Protein AF-A0A0H2MPS2-F1 (afdb_monomer)

Secondary structure (DSSP, 8-state):
--EEEEETTEEEEES-TT--EEEEESEEEB----TTSS----EEEPPTT-EEEESS-BTS---TTHHHHHHTT-----SEEE-TT-EEE--EEE--GGGTT----SSEEEEEE-TT-EEEHHHHHHHHHHTT---SEEEE-S-B-BTTT---

Foldseek 3Di:
DWDWDDFAQKIKIDPALQAQEAEEDFAKEWADDDPPDDDIWYKDFAAALAKEFEQEDAQDFFPLPVVVCVQVVNDDDGPDMDHHRDIDTFMKGAADPVCPPPHADNHYMYMGGHHPDIDTPVSVVVRCVVVVRNHNYYYYRYYHRHPVPDDD

Sequence (152 aa):
MFVERKFKNLMISSVNPMAESVLILSHGGYTPRRDKLRRGSGFVTIPLGITVEFNSDEDRPSIGTKANHLLMGTPIVPISTSLPGSLIHDYSLSHNPLFDSYKPNNTYDLIKVSSDGKAHMKDVFAAIQQHGLRYKTIRSFHCRINKLTYDF

Mean predicted aligned error: 5.2 Å

Solvent-accessible surface area (backbone atoms only — not comparable to full-atom values): 8203 Å² total; per-residue (Å²): 106,83,46,78,49,77,49,92,35,37,40,38,35,30,46,33,97,79,29,40,29,33,35,38,51,28,35,41,20,31,27,70,72,53,101,84,56,85,87,31,39,56,72,37,68,38,55,77,73,28,34,41,30,27,62,28,51,76,69,31,86,44,77,62,67,63,60,55,40,50,77,73,69,44,87,76,84,60,72,44,76,47,55,50,60,38,78,40,72,23,36,34,33,26,38,40,79,89,52,69,86,65,74,47,43,76,60,33,28,33,36,34,34,38,84,91,27,66,45,34,48,60,55,52,55,50,41,33,60,76,69,67,55,70,51,38,36,39,39,35,37,32,18,43,25,48,62,83,81,52,88,130

Radius of gyration: 14.6 Å; Cα contacts (8 Å, |Δi|>4): 356; chains: 1; bounding box: 31×31×46 Å

pLDDT: mean 88.1, std 12.94, range [44.22, 98.38]

Structure (mmCIF, N/CA/C/O backbone):
data_AF-A0A0H2MPS2-F1
#
_entry.id   AF-A0A0H2MPS2-F1
#
loop_
_atom_site.group_PDB
_atom_site.id
_atom_site.type_symbol
_atom_site.label_atom_id
_atom_site.label_alt_id
_atom_site.label_comp_id
_atom_site.label_asym_id
_atom_site.label_entity_id
_atom_site.label_seq_id
_atom_site.pdbx_PDB_ins_code
_atom_site.Cartn_x
_atom_site.Cartn_y
_atom_site.Cartn_z
_atom_site.occupancy
_atom_site.B_iso_or_equiv
_atom_site.auth_seq_id
_atom_site.auth_comp_id
_atom_site.auth_asym_id
_atom_site.auth_atom_id
_atom_site.pdbx_PDB_model_num
ATOM 1 N N . MET A 1 1 ? -11.799 -5.736 18.699 1.00 79.44 1 MET A N 1
ATOM 2 C CA . MET A 1 1 ? -12.527 -6.749 17.900 1.00 79.44 1 MET A CA 1
ATOM 3 C C . MET A 1 1 ? -11.766 -6.920 16.601 1.00 79.44 1 MET A C 1
ATOM 5 O O . MET A 1 1 ? -11.463 -5.909 15.984 1.00 79.44 1 MET A O 1
ATOM 9 N N . PHE A 1 2 ? -11.392 -8.143 16.226 1.00 93.31 2 PHE A N 1
ATOM 10 C CA . PHE A 1 2 ? -10.733 -8.380 14.939 1.00 93.31 2 PHE A CA 1
ATOM 11 C C . PHE A 1 2 ? -11.769 -8.324 13.811 1.00 93.31 2 PHE A C 1
ATOM 13 O O . PHE A 1 2 ? -12.839 -8.918 13.935 1.00 93.31 2 PHE A O 1
ATOM 20 N N . VAL A 1 3 ? -11.452 -7.613 12.731 1.00 94.62 3 VAL A N 1
ATOM 21 C CA . VAL A 1 3 ? -12.297 -7.477 11.541 1.00 94.62 3 VAL A CA 1
ATOM 22 C C . VAL A 1 3 ? -11.448 -7.745 10.307 1.00 94.62 3 VAL A C 1
ATOM 24 O O . VAL A 1 3 ? -10.389 -7.144 10.135 1.00 94.62 3 VAL A O 1
ATOM 27 N N . GLU A 1 4 ? -11.940 -8.606 9.422 1.00 95.50 4 GLU A N 1
ATOM 28 C CA . GLU A 1 4 ? -11.359 -8.828 8.100 1.00 95.50 4 GLU A CA 1
ATOM 29 C C . GLU A 1 4 ? -12.350 -8.386 7.021 1.00 95.50 4 GLU A C 1
ATOM 31 O O . GLU A 1 4 ? -13.525 -8.752 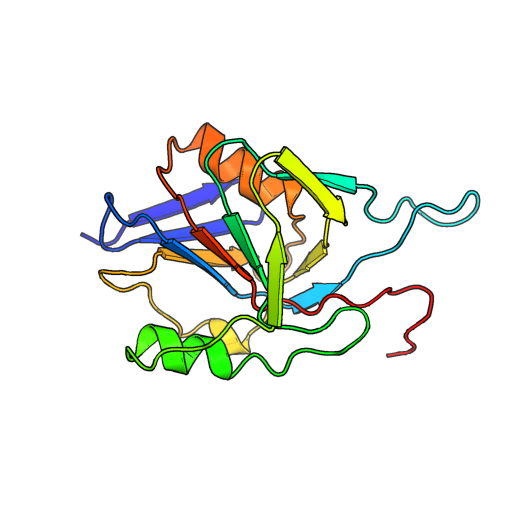7.048 1.00 95.50 4 GLU A O 1
ATOM 36 N N . ARG A 1 5 ? -11.873 -7.588 6.065 1.00 95.94 5 ARG A N 1
ATOM 37 C CA . ARG A 1 5 ? -12.633 -7.137 4.896 1.00 95.94 5 ARG A CA 1
ATOM 38 C C . ARG A 1 5 ? -11.959 -7.654 3.638 1.00 95.94 5 ARG A C 1
ATOM 40 O O . ARG A 1 5 ? -10.733 -7.694 3.560 1.00 95.94 5 ARG A O 1
ATOM 47 N N . LYS A 1 6 ? -12.756 -8.009 2.635 1.00 96.75 6 LYS A N 1
ATOM 48 C CA . LYS A 1 6 ? -12.257 -8.465 1.334 1.00 96.75 6 LYS A CA 1
ATOM 49 C C . LYS A 1 6 ? -12.690 -7.501 0.237 1.00 96.75 6 LYS A C 1
ATOM 51 O O . LYS A 1 6 ? -13.787 -6.945 0.282 1.00 96.75 6 LYS A O 1
ATOM 56 N N . PHE A 1 7 ? -11.819 -7.287 -0.740 1.00 97.06 7 PHE A N 1
ATOM 57 C CA . PHE A 1 7 ? -12.137 -6.568 -1.972 1.00 97.06 7 PHE A CA 1
ATOM 58 C C . PHE A 1 7 ? -11.304 -7.161 -3.102 1.00 97.06 7 PHE A C 1
ATOM 60 O O . PHE A 1 7 ? -10.079 -7.030 -3.108 1.00 97.06 7 PHE A O 1
ATOM 67 N N . LYS A 1 8 ? -11.956 -7.831 -4.059 1.00 95.50 8 LYS A N 1
ATOM 68 C CA . LYS A 1 8 ? -11.262 -8.639 -5.075 1.00 95.50 8 LYS A CA 1
ATOM 69 C C . LYS A 1 8 ? -10.257 -9.590 -4.392 1.00 95.50 8 LYS A C 1
ATOM 71 O O . LYS A 1 8 ? -10.644 -10.335 -3.499 1.00 95.50 8 LYS A O 1
ATOM 76 N N . ASN A 1 9 ? -8.980 -9.509 -4.765 1.00 96.62 9 ASN A N 1
ATOM 77 C CA . ASN A 1 9 ? -7.885 -10.310 -4.213 1.00 96.62 9 ASN A CA 1
ATOM 78 C C . ASN A 1 9 ? -7.205 -9.672 -2.984 1.00 96.62 9 ASN A C 1
ATOM 80 O O . ASN A 1 9 ? -6.179 -10.175 -2.529 1.00 96.62 9 ASN A O 1
ATOM 84 N N . LEU A 1 10 ? -7.723 -8.554 -2.465 1.00 97.44 10 LEU A N 1
ATOM 85 C CA . LEU A 1 10 ? -7.200 -7.894 -1.269 1.00 97.44 10 LEU A CA 1
ATOM 86 C C . LEU A 1 10 ? -7.905 -8.402 -0.011 1.00 97.44 10 LEU A C 1
ATOM 88 O O . LEU A 1 10 ? -9.134 -8.496 0.034 1.00 97.44 10 LEU A O 1
ATOM 92 N N . MET A 1 11 ? -7.111 -8.652 1.026 1.00 97.56 11 MET A N 1
ATOM 93 C CA . MET A 1 11 ? -7.553 -8.949 2.386 1.00 97.56 11 MET A CA 1
ATOM 94 C C . MET A 1 11 ? -7.071 -7.828 3.303 1.00 97.56 11 MET A C 1
ATOM 96 O O . MET A 1 11 ? -5.871 -7.556 3.366 1.00 97.56 11 MET A O 1
ATOM 100 N N . ILE A 1 12 ? -8.005 -7.174 3.991 1.00 97.56 12 ILE A N 1
ATOM 101 C CA . ILE A 1 12 ? -7.743 -6.047 4.887 1.00 97.56 12 ILE A CA 1
ATOM 102 C C . ILE A 1 12 ? -8.095 -6.471 6.307 1.00 97.56 12 ILE A C 1
ATOM 104 O O . ILE A 1 12 ? -9.271 -6.641 6.627 1.00 97.56 12 ILE A O 1
ATOM 108 N N . SER A 1 13 ? -7.090 -6.638 7.158 1.00 97.62 13 SER A N 1
ATOM 109 C CA . SER A 1 13 ? -7.272 -7.034 8.556 1.00 97.62 13 SER A CA 1
ATOM 110 C C . SER A 1 13 ? -7.067 -5.849 9.493 1.00 97.62 13 SER A C 1
ATOM 112 O O . SER A 1 13 ? -6.079 -5.126 9.350 1.00 97.62 13 SER A O 1
ATOM 114 N N . SER A 1 14 ? -7.957 -5.702 10.473 1.00 97.06 14 SER A N 1
ATOM 115 C CA . SER A 1 14 ? -7.983 -4.598 11.431 1.00 97.06 14 SER A CA 1
ATOM 116 C C . SER A 1 14 ? -8.331 -5.086 12.836 1.00 97.06 14 SER A C 1
ATOM 118 O O . SER A 1 14 ? -9.147 -5.993 13.005 1.00 97.06 14 SER A O 1
ATOM 120 N N . VAL A 1 15 ? -7.734 -4.469 13.855 1.00 96.56 15 VAL A N 1
ATOM 121 C CA . VAL A 1 15 ? -8.166 -4.600 15.265 1.00 96.56 15 VAL A CA 1
ATOM 122 C C . VAL A 1 15 ? -8.688 -3.284 15.843 1.00 96.56 15 VAL A C 1
ATOM 124 O O . VAL A 1 15 ? -9.370 -3.302 16.871 1.00 96.56 15 VAL A O 1
ATOM 127 N N . ASN A 1 16 ? -8.414 -2.169 15.158 1.00 93.44 16 ASN A N 1
ATOM 128 C CA . ASN A 1 16 ? -8.878 -0.829 15.482 1.00 93.44 16 ASN A CA 1
ATOM 129 C C . ASN A 1 16 ? -9.602 -0.227 14.260 1.00 93.44 16 ASN A C 1
ATOM 131 O O . ASN A 1 16 ? -8.941 0.182 13.308 1.00 93.44 16 ASN A O 1
ATOM 135 N N . PRO A 1 17 ? -10.942 -0.097 14.281 1.00 86.00 17 PRO A N 1
ATOM 136 C CA . PRO A 1 17 ? -11.698 0.447 13.149 1.00 86.00 17 PRO A CA 1
ATOM 137 C C . PRO A 1 17 ? -11.412 1.932 12.869 1.00 86.00 17 PRO A C 1
ATOM 139 O O . PRO A 1 17 ? -11.845 2.447 11.842 1.00 86.00 17 PRO A O 1
ATOM 142 N N . MET A 1 18 ? -10.709 2.615 13.776 1.00 90.75 18 MET A N 1
ATOM 143 C CA . MET A 1 18 ? -10.317 4.019 13.660 1.00 90.75 18 MET A CA 1
ATOM 144 C C . MET A 1 18 ? -8.841 4.183 13.270 1.00 90.75 18 MET A C 1
ATOM 146 O O . MET A 1 18 ? -8.321 5.293 13.350 1.00 90.75 18 MET A O 1
ATOM 150 N N . ALA A 1 19 ? -8.147 3.106 12.882 1.00 93.94 19 ALA A N 1
ATOM 151 C CA . ALA A 1 19 ? -6.775 3.203 12.400 1.00 93.94 19 ALA A CA 1
ATOM 152 C C . ALA A 1 19 ? -6.700 4.154 11.193 1.00 93.94 19 ALA A C 1
ATOM 154 O O . ALA A 1 19 ? -7.432 4.006 10.215 1.00 93.94 19 ALA A O 1
ATOM 155 N N . GLU A 1 20 ? -5.797 5.132 11.255 1.00 96.88 20 GLU A N 1
ATOM 156 C CA . GLU A 1 20 ? -5.571 6.092 10.164 1.00 96.88 20 GLU A CA 1
ATOM 157 C C . GLU A 1 20 ? -4.404 5.674 9.256 1.00 96.88 20 GLU A C 1
ATOM 159 O O . GLU A 1 20 ? -4.113 6.342 8.265 1.00 96.88 20 GLU A O 1
ATOM 164 N N . SER A 1 21 ? -3.717 4.580 9.587 1.00 97.31 21 SER A N 1
ATOM 165 C CA . SER A 1 21 ? -2.561 4.080 8.849 1.00 97.31 21 SER A CA 1
ATOM 166 C C . SER A 1 21 ? -2.713 2.609 8.491 1.00 97.31 21 SER A C 1
ATOM 168 O O . SER A 1 21 ? -3.227 1.808 9.273 1.00 97.31 21 SER A O 1
ATOM 170 N N . VAL A 1 22 ? -2.217 2.247 7.311 1.00 97.75 22 VAL A N 1
ATOM 171 C CA . VAL A 1 22 ? -2.277 0.877 6.801 1.00 97.75 22 VAL A CA 1
ATOM 172 C C . VAL A 1 22 ? -0.960 0.471 6.151 1.00 97.75 22 VAL A C 1
ATOM 174 O O . VAL A 1 22 ? -0.308 1.286 5.494 1.00 97.75 22 VAL A O 1
ATOM 177 N N . LEU A 1 23 ? -0.559 -0.790 6.324 1.00 96.75 23 LEU A N 1
ATOM 178 C CA . LEU A 1 23 ? 0.617 -1.358 5.664 1.00 96.75 23 LEU A CA 1
ATOM 179 C C . LEU A 1 23 ? 0.189 -2.244 4.491 1.00 96.75 23 LEU A C 1
ATOM 181 O O . LEU A 1 23 ? -0.605 -3.166 4.671 1.00 96.75 23 LEU A O 1
ATOM 185 N N . ILE A 1 24 ? 0.755 -2.019 3.304 1.00 96.06 24 ILE A N 1
ATOM 186 C CA . ILE A 1 24 ? 0.627 -2.949 2.175 1.00 96.06 24 ILE A CA 1
ATOM 187 C C . ILE A 1 24 ? 1.773 -3.954 2.251 1.00 96.06 24 ILE A C 1
ATOM 189 O O . ILE A 1 24 ? 2.927 -3.616 1.975 1.00 96.06 24 ILE A O 1
ATOM 193 N N . LEU A 1 25 ? 1.434 -5.197 2.583 1.00 94.06 25 LEU A N 1
ATOM 194 C CA . LEU A 1 25 ? 2.355 -6.314 2.749 1.00 94.06 25 LEU A CA 1
ATOM 195 C C . LEU A 1 25 ? 2.190 -7.285 1.575 1.00 94.06 25 LEU A C 1
ATOM 197 O O . LEU A 1 25 ? 1.315 -8.149 1.567 1.00 94.06 25 LEU A O 1
ATOM 201 N N . SER A 1 26 ? 3.002 -7.101 0.539 1.00 90.69 26 SER A N 1
ATOM 202 C CA . SER A 1 26 ? 2.932 -7.889 -0.697 1.00 90.69 26 SER A CA 1
ATOM 203 C C . SER A 1 26 ? 4.288 -7.924 -1.398 1.00 90.69 26 SER A C 1
ATOM 205 O O . SER A 1 26 ? 5.171 -7.122 -1.098 1.00 90.69 26 SER A O 1
ATOM 207 N N . HIS A 1 27 ? 4.457 -8.847 -2.340 1.00 86.75 27 HIS A N 1
ATOM 208 C CA . HIS A 1 27 ? 5.438 -8.680 -3.408 1.00 86.75 27 HIS A CA 1
ATOM 209 C C . HIS A 1 27 ? 4.879 -7.708 -4.445 1.00 86.75 27 HIS A C 1
ATOM 211 O O . HIS A 1 27 ? 3.666 -7.510 -4.534 1.00 86.75 27 HIS A O 1
ATOM 217 N N . GLY A 1 28 ? 5.748 -7.107 -5.255 1.00 81.31 28 GLY A N 1
ATOM 218 C CA . GLY A 1 28 ? 5.253 -6.217 -6.292 1.00 81.31 28 GLY A CA 1
ATOM 219 C C . GLY A 1 28 ? 6.216 -5.916 -7.418 1.00 81.31 28 GLY A C 1
ATOM 220 O O . GLY A 1 28 ? 7.309 -6.465 -7.516 1.00 81.31 28 GLY A O 1
ATOM 221 N N . GLY A 1 29 ? 5.728 -5.072 -8.313 1.00 79.12 29 GLY A N 1
ATOM 222 C CA . GLY A 1 29 ? 6.433 -4.528 -9.461 1.00 79.12 29 GLY A CA 1
ATOM 223 C C . GLY A 1 29 ? 5.418 -4.001 -10.464 1.00 79.12 29 GLY A C 1
ATOM 224 O O . GLY A 1 29 ? 4.216 -4.219 -10.321 1.00 79.12 29 GLY A O 1
ATOM 225 N N . TYR A 1 30 ? 5.875 -3.336 -11.505 1.00 75.94 30 TYR A N 1
ATOM 226 C CA . TYR A 1 30 ? 5.018 -2.775 -12.537 1.00 75.94 30 TYR A CA 1
ATOM 227 C C . TYR A 1 30 ? 5.561 -3.145 -13.914 1.00 75.94 30 TYR A C 1
ATOM 229 O O . TYR A 1 30 ? 6.727 -3.487 -14.076 1.00 75.94 30 TYR A O 1
ATOM 237 N N . THR A 1 31 ? 4.698 -3.125 -14.917 1.00 68.69 31 THR A N 1
ATOM 238 C CA . THR A 1 31 ? 5.090 -3.310 -16.316 1.00 68.69 31 THR A CA 1
ATOM 239 C C . THR A 1 31 ? 4.526 -2.108 -17.063 1.00 68.69 31 THR A C 1
ATOM 241 O O . THR A 1 31 ? 3.306 -1.984 -17.106 1.00 68.69 31 THR A O 1
ATOM 244 N N . PRO A 1 32 ? 5.339 -1.189 -17.604 1.00 61.19 32 PRO A N 1
ATOM 245 C CA . PRO A 1 32 ? 4.814 -0.022 -18.301 1.00 61.19 32 PRO A CA 1
ATOM 246 C C . PRO A 1 32 ? 4.109 -0.428 -19.605 1.00 61.19 32 PRO A C 1
ATOM 248 O O . PRO A 1 32 ? 4.391 -1.473 -20.199 1.00 61.19 32 PRO A O 1
ATOM 251 N N . ARG A 1 33 ? 3.172 0.410 -20.061 1.00 59.06 33 ARG A N 1
ATOM 252 C CA . ARG A 1 33 ? 2.405 0.182 -21.294 1.00 59.06 33 ARG A CA 1
ATOM 253 C C . ARG A 1 33 ? 3.356 0.148 -22.503 1.00 59.06 33 ARG A C 1
ATOM 255 O O . ARG A 1 33 ? 4.075 1.112 -22.740 1.00 59.06 33 ARG A O 1
ATOM 262 N N . ARG A 1 34 ? 3.337 -0.943 -23.277 1.00 54.19 34 ARG A N 1
ATOM 263 C CA . ARG A 1 34 ? 3.996 -1.053 -24.592 1.00 54.19 34 ARG A CA 1
ATOM 264 C C . ARG A 1 34 ? 3.053 -1.692 -25.604 1.00 54.19 34 ARG A C 1
ATOM 266 O O . ARG A 1 34 ? 2.311 -2.609 -25.263 1.00 54.19 34 ARG A O 1
ATOM 273 N N . ASP A 1 35 ? 3.136 -1.251 -26.853 1.00 57.06 35 ASP A N 1
ATOM 274 C CA . ASP A 1 35 ? 2.184 -1.571 -27.927 1.00 57.06 35 ASP A CA 1
ATOM 275 C C . ASP A 1 35 ? 2.170 -3.042 -28.394 1.00 57.06 35 ASP A C 1
ATOM 277 O O . ASP A 1 35 ? 1.422 -3.380 -29.307 1.00 57.06 35 ASP A O 1
ATOM 281 N N . LYS A 1 36 ? 2.978 -3.939 -27.801 1.00 50.97 36 LYS A N 1
ATOM 282 C CA . LYS A 1 36 ? 3.184 -5.312 -28.314 1.00 50.97 36 LYS A CA 1
ATOM 283 C C . LYS A 1 36 ? 3.164 -6.452 -27.282 1.00 50.97 36 LYS A C 1
ATOM 285 O O . LYS A 1 36 ? 3.258 -7.607 -27.679 1.00 50.97 36 LYS A O 1
ATOM 290 N N . LEU A 1 37 ? 2.998 -6.184 -25.984 1.00 44.72 37 LEU A N 1
ATOM 291 C CA . LEU A 1 37 ? 2.845 -7.221 -24.947 1.00 44.72 37 LEU A CA 1
ATOM 292 C C . LEU A 1 37 ? 1.670 -6.870 -24.023 1.00 44.72 37 LEU A C 1
ATOM 294 O O . LEU A 1 37 ? 1.339 -5.696 -23.860 1.00 44.72 37 LEU A O 1
ATOM 298 N N . ARG A 1 38 ? 0.998 -7.892 -23.466 1.00 47.12 38 ARG A N 1
ATOM 299 C CA . ARG A 1 38 ? -0.229 -7.758 -22.648 1.00 47.12 38 ARG A CA 1
ATOM 300 C C . ARG A 1 38 ? -0.112 -6.596 -21.647 1.00 47.12 38 ARG A C 1
ATOM 302 O O . ARG A 1 38 ? 0.891 -6.486 -20.949 1.00 47.12 38 ARG A O 1
ATOM 309 N N . ARG A 1 39 ? -1.153 -5.750 -21.592 1.00 44.22 39 ARG A N 1
ATOM 310 C CA . ARG A 1 39 ? -1.222 -4.492 -20.823 1.00 44.22 39 ARG A CA 1
ATOM 311 C C . ARG A 1 39 ? -0.734 -4.673 -19.380 1.00 44.22 39 ARG A C 1
ATOM 313 O O . ARG A 1 39 ? -1.459 -5.184 -18.533 1.00 44.22 39 ARG A O 1
ATOM 320 N N . GLY A 1 40 ? 0.482 -4.214 -19.123 1.00 53.00 40 GLY A N 1
ATOM 321 C CA . GLY A 1 40 ? 1.001 -3.943 -17.795 1.00 53.00 40 GLY A CA 1
ATOM 322 C C . GLY A 1 40 ? 0.560 -2.571 -17.276 1.00 53.00 40 GLY A C 1
ATOM 323 O O . GLY A 1 40 ? 0.276 -1.670 -18.065 1.00 53.00 40 GLY A O 1
ATOM 324 N N . SER A 1 41 ? 0.482 -2.455 -15.950 1.00 64.31 41 SER A N 1
ATOM 325 C CA . SER A 1 41 ? 0.077 -1.300 -15.131 1.00 64.31 41 SER A CA 1
ATOM 326 C C . SER A 1 41 ? 0.457 0.081 -15.688 1.00 64.31 41 SER A C 1
ATOM 328 O O . SER A 1 41 ? 1.636 0.413 -15.802 1.00 64.31 41 SER A O 1
ATOM 330 N N . GLY A 1 42 ? -0.562 0.895 -15.979 1.00 80.50 42 GLY A N 1
ATOM 331 C CA . GLY A 1 42 ? -0.415 2.315 -16.304 1.00 80.50 42 GLY A CA 1
ATOM 332 C C . GLY A 1 42 ? -0.137 3.162 -15.061 1.00 80.50 42 GLY A C 1
ATOM 333 O O . GLY A 1 42 ? 0.608 2.760 -14.169 1.00 80.50 42 GLY A O 1
ATOM 334 N N . PHE A 1 43 ? -0.763 4.331 -14.997 1.00 89.12 43 PHE A N 1
ATOM 335 C CA . PHE A 1 43 ? -0.677 5.222 -13.847 1.00 89.12 43 PHE A CA 1
ATOM 336 C C . PHE A 1 43 ? -2.005 5.276 -13.093 1.00 89.12 43 PHE A C 1
ATOM 338 O O . PHE A 1 43 ? -3.070 5.057 -13.675 1.00 89.12 43 PHE A O 1
ATOM 345 N N . VAL A 1 44 ? -1.933 5.583 -11.804 1.00 94.06 44 VAL A N 1
ATOM 346 C CA . VAL A 1 44 ? -3.083 5.819 -10.935 1.00 94.06 44 VAL A CA 1
ATOM 347 C C . VAL A 1 44 ? -2.834 7.073 -10.102 1.00 94.06 44 VAL A C 1
ATOM 349 O O . VAL A 1 44 ? -1.717 7.324 -9.652 1.00 94.06 44 VAL A O 1
ATOM 352 N N . THR A 1 45 ? -3.876 7.875 -9.914 1.00 97.06 45 THR A N 1
ATOM 353 C CA . THR A 1 45 ? -3.830 9.060 -9.054 1.00 97.06 45 THR A CA 1
ATOM 354 C C . THR A 1 45 ? -4.100 8.658 -7.608 1.00 97.06 45 THR A C 1
ATOM 356 O O . THR A 1 45 ? -5.067 7.947 -7.332 1.00 97.06 45 THR A O 1
ATOM 359 N N . ILE A 1 46 ? -3.262 9.120 -6.681 1.00 97.81 46 ILE A N 1
ATOM 360 C CA . ILE A 1 46 ? -3.483 8.930 -5.245 1.00 97.81 46 ILE A CA 1
ATOM 361 C C . ILE A 1 46 ? -4.729 9.729 -4.821 1.00 97.81 46 ILE A C 1
ATOM 363 O O . ILE A 1 46 ? -4.796 10.925 -5.121 1.00 97.81 46 ILE A O 1
ATOM 367 N N . PRO A 1 47 ? -5.703 9.123 -4.112 1.00 97.69 47 PRO A N 1
ATOM 368 C CA . PRO A 1 47 ? -6.873 9.842 -3.617 1.00 97.69 47 PRO A CA 1
ATOM 369 C C . PRO A 1 47 ? -6.501 11.052 -2.750 1.00 97.69 47 PRO A C 1
ATOM 371 O O . PRO A 1 47 ? -5.507 11.038 -2.021 1.00 97.69 47 PRO A O 1
ATOM 374 N N . LEU A 1 48 ? -7.322 12.103 -2.800 1.00 97.12 48 LEU A N 1
ATOM 375 C CA . LEU A 1 48 ? -7.146 13.260 -1.922 1.00 97.12 48 LEU A CA 1
ATOM 376 C C . LEU A 1 48 ? -7.222 12.833 -0.447 1.00 97.12 48 LEU A C 1
ATOM 378 O O . LEU A 1 48 ? -8.003 11.957 -0.084 1.00 97.12 48 LEU A O 1
ATOM 382 N N . GLY A 1 49 ? -6.400 13.458 0.398 1.00 96.50 49 GLY A N 1
ATOM 383 C CA . GLY A 1 49 ? -6.297 13.133 1.824 1.00 96.50 49 GLY A CA 1
ATOM 384 C C . GLY A 1 49 ? -5.456 11.895 2.161 1.00 96.50 49 GLY A C 1
ATOM 385 O O . GLY A 1 49 ? -5.258 11.634 3.344 1.00 96.50 49 GLY A O 1
ATOM 386 N N . ILE A 1 50 ? -4.937 11.167 1.162 1.00 98.31 50 ILE A N 1
ATOM 387 C CA . ILE A 1 50 ? -4.062 10.006 1.365 1.00 98.31 50 ILE A CA 1
ATOM 388 C C . ILE A 1 50 ? -2.635 10.332 0.933 1.00 98.31 50 ILE A C 1
ATOM 390 O O . ILE A 1 50 ? -2.396 10.751 -0.196 1.00 98.31 50 ILE A O 1
ATOM 394 N N . THR A 1 51 ? -1.678 10.054 1.809 1.00 98.38 51 THR A N 1
ATOM 395 C CA . THR A 1 51 ? -0.249 10.030 1.495 1.00 98.38 51 THR A CA 1
ATOM 396 C C . THR A 1 51 ? 0.212 8.584 1.334 1.00 98.38 51 THR A C 1
ATOM 398 O O . THR A 1 51 ? -0.144 7.717 2.138 1.00 98.38 51 THR A O 1
ATOM 401 N N . VAL A 1 52 ? 1.021 8.312 0.308 1.00 98.00 52 VAL A N 1
ATOM 402 C CA . VAL A 1 52 ? 1.639 6.994 0.108 1.00 98.00 52 VAL A CA 1
ATOM 403 C C . VAL A 1 52 ? 3.127 7.085 0.405 1.00 98.00 52 VAL A C 1
ATOM 405 O O . VAL A 1 52 ? 3.860 7.845 -0.221 1.00 98.00 52 VAL A O 1
ATOM 408 N N . GLU A 1 53 ? 3.576 6.278 1.352 1.00 96.38 53 GLU A N 1
ATOM 409 C CA . GLU A 1 53 ? 4.970 6.164 1.748 1.00 96.38 53 GLU A CA 1
ATOM 410 C C . GLU A 1 53 ? 5.545 4.839 1.259 1.00 96.38 53 GLU A C 1
ATOM 412 O O . GLU A 1 53 ? 5.080 3.762 1.637 1.00 96.38 53 GLU A O 1
ATOM 417 N N . PHE A 1 54 ? 6.582 4.899 0.434 1.00 93.50 54 PHE A N 1
ATOM 418 C CA . PHE A 1 54 ? 7.250 3.717 -0.089 1.00 93.50 54 PHE A CA 1
ATOM 419 C C . PHE A 1 54 ? 8.480 3.382 0.748 1.00 93.50 54 PHE A C 1
ATOM 421 O O . PHE A 1 54 ? 9.349 4.224 0.966 1.00 93.50 54 PHE A O 1
ATOM 428 N N . ASN A 1 55 ? 8.570 2.128 1.193 1.00 90.56 55 ASN A N 1
ATOM 429 C CA . ASN A 1 55 ? 9.712 1.593 1.945 1.00 90.56 55 ASN A CA 1
ATOM 430 C C . ASN A 1 55 ? 10.675 0.779 1.064 1.00 90.56 55 ASN A C 1
ATOM 432 O O . ASN A 1 55 ? 11.571 0.102 1.569 1.00 90.56 55 ASN A O 1
ATOM 436 N N . SER A 1 56 ? 10.482 0.839 -0.250 1.00 86.94 56 SER A N 1
ATOM 437 C CA . SER A 1 56 ? 11.315 0.237 -1.288 1.00 86.94 56 SER A CA 1
ATOM 438 C C . SER A 1 56 ? 11.732 1.315 -2.282 1.00 86.94 56 SER A C 1
ATOM 440 O O . SER A 1 56 ? 10.933 2.200 -2.569 1.00 86.94 56 SER A O 1
ATOM 442 N N . ASP A 1 57 ? 12.958 1.268 -2.796 1.00 83.38 57 ASP A N 1
ATOM 443 C CA . ASP A 1 57 ? 13.396 2.115 -3.915 1.00 83.38 57 ASP A CA 1
ATOM 444 C C . ASP A 1 57 ? 12.657 1.719 -5.209 1.00 83.38 57 ASP A C 1
ATOM 446 O O . ASP A 1 57 ? 12.228 0.570 -5.361 1.00 83.38 57 ASP A O 1
ATOM 450 N N . GLU A 1 58 ? 12.509 2.659 -6.146 1.00 81.56 58 GLU A N 1
ATOM 451 C CA . GLU A 1 58 ? 12.119 2.310 -7.521 1.00 81.56 58 GLU A CA 1
ATOM 452 C C . GLU A 1 58 ? 13.242 1.527 -8.202 1.00 81.56 58 GLU A C 1
ATOM 454 O O . GLU A 1 58 ? 14.423 1.751 -7.941 1.00 81.56 58 GLU A O 1
ATOM 459 N N . ASP A 1 59 ? 12.855 0.546 -9.018 1.00 78.38 59 ASP A N 1
ATOM 460 C CA . ASP A 1 59 ? 13.756 -0.356 -9.742 1.00 78.38 59 ASP A CA 1
ATOM 461 C C . ASP A 1 59 ? 14.744 -1.134 -8.861 1.00 78.38 59 ASP A C 1
ATOM 463 O O . ASP A 1 59 ? 15.759 -1.652 -9.332 1.00 78.38 59 ASP A O 1
ATOM 467 N N . ARG A 1 60 ? 14.403 -1.307 -7.577 1.00 73.06 60 ARG A N 1
ATOM 468 C CA . ARG A 1 60 ? 15.130 -2.181 -6.655 1.00 73.06 60 ARG A CA 1
ATOM 469 C C . ARG A 1 60 ? 14.205 -3.159 -5.927 1.00 73.06 60 ARG A C 1
ATOM 471 O O . ARG A 1 60 ? 13.088 -2.798 -5.534 1.00 73.06 60 ARG A O 1
ATOM 478 N N . PRO A 1 61 ? 14.650 -4.409 -5.711 1.00 69.81 61 PRO A N 1
ATOM 479 C CA . PRO A 1 61 ? 13.915 -5.357 -4.891 1.00 69.81 61 PRO A CA 1
ATOM 480 C C . PRO A 1 61 ? 13.867 -4.876 -3.436 1.00 69.81 61 PRO A C 1
ATOM 482 O O . PRO A 1 61 ? 14.843 -4.364 -2.891 1.00 69.81 61 PRO A O 1
ATOM 485 N N . SER A 1 62 ? 12.713 -5.049 -2.795 1.00 69.50 62 SER A N 1
ATOM 486 C CA . SER A 1 62 ? 12.547 -4.789 -1.367 1.00 69.50 62 SER A CA 1
ATOM 487 C C . SER A 1 62 ? 12.775 -6.066 -0.570 1.00 69.50 62 SER A C 1
ATOM 489 O O . SER A 1 62 ? 12.179 -7.100 -0.868 1.00 69.50 62 SER A O 1
ATOM 491 N N . ILE A 1 63 ? 13.580 -5.978 0.488 1.00 60.06 63 ILE A N 1
ATOM 492 C CA . ILE A 1 63 ? 13.649 -7.009 1.524 1.00 60.06 63 ILE A CA 1
ATOM 493 C C . ILE A 1 63 ? 12.654 -6.580 2.608 1.00 60.06 63 ILE A C 1
ATOM 495 O O . ILE A 1 63 ? 12.925 -5.683 3.403 1.00 60.06 63 ILE A O 1
ATOM 499 N N . GLY A 1 64 ? 11.458 -7.174 2.589 1.00 61.84 64 GLY A N 1
ATOM 500 C CA . GLY A 1 64 ? 10.271 -6.777 3.363 1.00 61.84 64 GLY A CA 1
ATOM 501 C C . GLY A 1 64 ? 10.370 -6.835 4.898 1.00 61.84 64 GLY A C 1
ATOM 502 O O . GLY A 1 64 ? 9.355 -6.718 5.582 1.00 61.84 64 GLY A O 1
ATOM 503 N N . THR A 1 65 ? 11.563 -6.988 5.472 1.00 70.12 65 THR A N 1
ATOM 504 C CA . THR A 1 65 ? 11.798 -7.134 6.920 1.00 70.12 65 THR A CA 1
ATOM 505 C C . THR A 1 65 ? 11.400 -5.894 7.723 1.00 70.12 65 THR A C 1
ATOM 507 O O . THR A 1 65 ? 10.958 -6.007 8.867 1.00 70.12 65 THR A O 1
ATOM 510 N N . LYS A 1 66 ? 11.453 -4.706 7.109 1.00 83.38 66 LYS A N 1
ATOM 511 C CA . LYS A 1 66 ? 11.094 -3.431 7.751 1.00 83.38 66 LYS A CA 1
ATOM 512 C C . LYS A 1 66 ? 9.622 -3.345 8.182 1.00 83.38 66 LYS A C 1
ATOM 514 O O . LYS A 1 66 ? 9.318 -2.635 9.131 1.00 83.38 66 LYS A O 1
ATOM 519 N N . ALA A 1 67 ? 8.703 -4.093 7.572 1.00 88.31 67 ALA A N 1
ATOM 520 C CA . ALA A 1 67 ? 7.302 -4.077 8.002 1.00 88.31 67 ALA A CA 1
ATOM 521 C C . ALA A 1 67 ? 7.130 -4.524 9.466 1.00 88.31 67 ALA A C 1
ATOM 523 O O . ALA A 1 67 ? 6.319 -3.955 10.196 1.00 88.31 67 ALA A O 1
ATOM 524 N N . ASN A 1 68 ? 7.928 -5.502 9.916 1.00 88.81 68 ASN A N 1
ATOM 525 C CA . ASN A 1 68 ? 7.848 -6.004 11.288 1.00 88.81 68 ASN A CA 1
ATOM 526 C C . ASN A 1 68 ? 8.325 -4.961 12.303 1.00 88.81 68 ASN A C 1
ATOM 528 O O . ASN A 1 68 ? 7.714 -4.795 13.351 1.00 88.81 68 ASN A O 1
ATOM 532 N N . HIS A 1 69 ? 9.375 -4.208 11.963 1.00 89.56 69 HIS A N 1
ATOM 533 C CA . HIS A 1 69 ? 9.884 -3.134 12.817 1.00 89.56 69 HIS A CA 1
ATOM 534 C C . HIS A 1 69 ? 8.784 -2.110 13.139 1.00 89.56 69 HIS A C 1
ATOM 536 O O . HIS A 1 69 ? 8.616 -1.762 14.306 1.00 89.56 69 HIS A O 1
ATOM 542 N N . LEU A 1 70 ? 7.967 -1.703 12.156 1.00 90.88 70 LEU A N 1
ATOM 543 C CA . LEU A 1 70 ? 6.833 -0.806 12.418 1.00 90.88 70 LEU A CA 1
ATOM 544 C C . LEU A 1 70 ? 5.760 -1.429 13.298 1.00 90.88 70 LEU A C 1
ATOM 546 O O . LEU A 1 70 ? 5.226 -0.754 14.177 1.00 90.88 70 LEU A O 1
ATOM 550 N N . LEU A 1 71 ? 5.437 -2.703 13.073 1.00 91.62 71 LEU A N 1
ATOM 551 C CA . LEU A 1 71 ? 4.443 -3.400 13.887 1.00 91.62 71 LEU A CA 1
ATOM 552 C C . LEU A 1 71 ? 4.893 -3.557 15.345 1.00 91.62 71 LEU A C 1
ATOM 554 O O . LEU A 1 71 ? 4.046 -3.553 16.235 1.00 91.62 71 LEU A O 1
ATOM 558 N N . MET A 1 72 ? 6.206 -3.612 15.583 1.00 90.56 72 MET A N 1
ATOM 559 C CA . MET A 1 72 ? 6.835 -3.618 16.907 1.00 90.56 72 MET A CA 1
ATOM 560 C C . MET A 1 72 ? 7.086 -2.210 17.481 1.00 90.56 72 MET A C 1
ATOM 562 O O . MET A 1 72 ? 7.683 -2.083 18.546 1.00 90.56 72 MET A O 1
ATOM 566 N N . GLY A 1 73 ? 6.653 -1.145 16.796 1.00 89.94 73 GLY A N 1
AT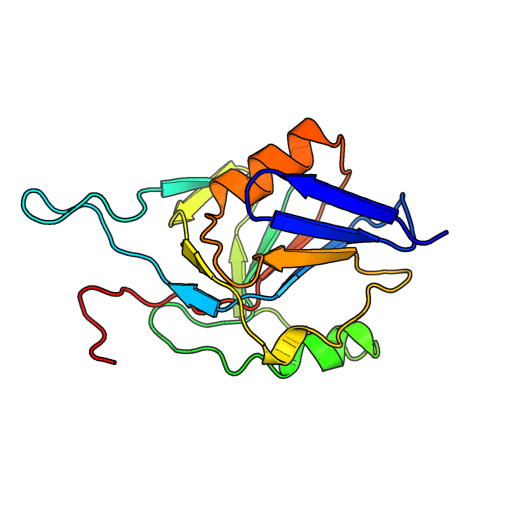OM 567 C CA . GLY A 1 73 ? 6.779 0.239 17.270 1.00 89.94 73 GLY A CA 1
ATOM 568 C C . GLY A 1 73 ? 8.136 0.899 17.006 1.00 89.94 73 GLY A C 1
ATOM 569 O O . GLY A 1 73 ? 8.371 2.009 17.474 1.00 89.94 73 GLY A O 1
ATOM 570 N N . THR A 1 74 ? 9.024 0.264 16.239 1.00 90.75 74 THR A N 1
ATOM 571 C CA . THR A 1 74 ? 10.288 0.879 15.816 1.00 90.75 74 THR A CA 1
ATOM 572 C C . THR A 1 74 ? 10.032 1.811 14.629 1.00 90.75 74 THR A C 1
ATOM 574 O O . THR A 1 74 ? 9.521 1.351 13.603 1.00 90.75 74 THR A O 1
ATOM 577 N N . PRO A 1 75 ? 10.378 3.108 14.721 1.00 88.25 75 PRO A N 1
ATOM 578 C CA . PRO A 1 75 ? 10.138 4.054 13.642 1.00 88.25 75 PRO A CA 1
ATOM 579 C C . PRO A 1 75 ? 10.982 3.713 12.412 1.00 88.25 75 PRO A C 1
ATOM 581 O O . PRO A 1 75 ? 12.123 3.263 12.509 1.00 88.25 75 PRO A O 1
ATOM 584 N N . ILE A 1 76 ? 10.412 3.959 11.234 1.00 89.44 76 ILE A N 1
ATOM 585 C CA . ILE A 1 76 ? 11.091 3.781 9.948 1.00 89.44 76 ILE A CA 1
ATOM 586 C C . ILE A 1 76 ? 10.846 5.016 9.107 1.00 89.44 76 ILE A C 1
ATOM 588 O O . ILE A 1 76 ? 9.696 5.430 8.930 1.00 89.44 76 ILE A O 1
ATOM 592 N N . VAL A 1 77 ? 11.933 5.564 8.575 1.00 90.56 77 VAL A N 1
ATOM 593 C CA . VAL A 1 77 ? 11.902 6.642 7.592 1.00 90.56 77 VAL A CA 1
ATOM 594 C C . VAL A 1 77 ? 11.562 6.030 6.230 1.00 90.56 77 VAL A C 1
ATOM 596 O O . VAL A 1 77 ? 12.251 5.091 5.812 1.00 90.56 77 VAL A O 1
ATOM 599 N N . PRO A 1 78 ? 10.498 6.499 5.554 1.00 92.44 78 PRO A N 1
ATOM 600 C CA . PRO A 1 78 ? 10.179 6.008 4.224 1.00 92.44 78 PRO A CA 1
ATOM 601 C C . PRO A 1 78 ? 11.270 6.433 3.242 1.00 92.44 78 PRO A C 1
ATOM 603 O O . PRO A 1 78 ? 11.896 7.478 3.398 1.00 92.44 78 PRO A O 1
ATOM 606 N N . ILE A 1 79 ? 11.489 5.619 2.215 1.00 92.44 79 ILE A N 1
ATOM 607 C CA . ILE A 1 79 ? 12.464 5.916 1.163 1.00 92.44 79 ILE A CA 1
ATOM 608 C C . ILE A 1 79 ? 11.970 7.076 0.296 1.00 92.44 79 ILE A C 1
ATOM 610 O O . ILE A 1 79 ? 12.736 7.958 -0.073 1.00 92.44 79 ILE A O 1
ATOM 614 N N . SER A 1 80 ? 10.675 7.086 -0.018 1.00 93.69 80 SER A N 1
ATOM 615 C CA . SER A 1 80 ? 10.051 8.180 -0.760 1.00 93.69 80 SER A CA 1
ATOM 616 C C . SER A 1 80 ? 8.590 8.332 -0.369 1.00 93.69 80 SER A C 1
ATOM 618 O O . SER A 1 80 ? 7.936 7.343 -0.027 1.00 93.69 80 SER A O 1
ATOM 620 N N . THR A 1 81 ? 8.074 9.547 -0.504 1.00 96.75 81 THR A N 1
ATOM 621 C CA . THR A 1 81 ? 6.694 9.893 -0.163 1.00 96.75 81 THR A CA 1
ATOM 622 C C . THR A 1 81 ? 6.017 10.533 -1.364 1.00 96.75 81 THR A C 1
ATOM 624 O O . THR A 1 81 ? 6.550 11.468 -1.958 1.00 96.75 81 THR A O 1
ATOM 627 N N . SER A 1 82 ? 4.829 10.047 -1.707 1.00 97.38 82 SER A N 1
ATOM 628 C CA . SER A 1 82 ? 3.966 10.627 -2.732 1.00 97.38 82 SER A CA 1
ATOM 629 C C . SER A 1 82 ? 2.752 11.272 -2.075 1.00 97.38 82 SER A C 1
ATOM 631 O O . SER A 1 82 ? 2.050 10.648 -1.275 1.00 97.38 82 SER A O 1
ATOM 633 N N . LEU A 1 83 ? 2.526 12.539 -2.414 1.00 98.12 83 LEU A N 1
ATOM 634 C CA . LEU A 1 83 ? 1.502 13.383 -1.805 1.00 98.12 83 LEU A CA 1
ATOM 635 C C . LEU A 1 83 ? 0.102 13.090 -2.376 1.00 98.12 83 LEU A C 1
ATOM 637 O O . LEU A 1 83 ? -0.001 12.567 -3.494 1.00 98.12 83 LEU A O 1
ATOM 641 N N . PRO A 1 84 ? -0.975 13.473 -1.664 1.00 98.25 84 PRO A N 1
ATOM 642 C CA . PRO A 1 84 ? -2.336 13.369 -2.183 1.00 98.25 84 PRO A CA 1
ATOM 643 C C . PRO A 1 84 ? -2.485 14.005 -3.572 1.00 98.25 84 PRO A C 1
ATOM 645 O O . PRO A 1 84 ? -1.925 15.068 -3.836 1.00 98.25 84 PRO A O 1
ATOM 648 N N . GLY A 1 85 ? -3.235 13.361 -4.469 1.00 97.38 85 GLY A N 1
ATOM 649 C CA . GLY A 1 85 ? -3.438 13.828 -5.846 1.00 97.38 85 GLY A CA 1
ATOM 650 C C . GLY A 1 85 ? -2.269 13.570 -6.806 1.00 97.38 85 GLY A C 1
ATOM 651 O O . GLY A 1 85 ? -2.412 13.811 -8.004 1.00 97.38 85 GLY A O 1
ATOM 652 N N . SER A 1 86 ? -1.133 13.049 -6.329 1.00 97.62 86 SER A N 1
ATOM 653 C CA . SER A 1 86 ? 0.004 12.729 -7.202 1.00 97.62 86 SER A CA 1
ATOM 654 C C . SER A 1 86 ? -0.298 11.537 -8.109 1.00 97.62 86 SER A C 1
ATOM 656 O O . SER A 1 86 ? -1.014 10.606 -7.728 1.00 97.62 86 SER A O 1
ATOM 658 N N . LEU A 1 87 ? 0.301 11.540 -9.298 1.00 95.50 87 LEU A N 1
ATOM 659 C CA . LEU A 1 87 ? 0.277 10.409 -10.217 1.00 95.50 87 LEU A CA 1
ATOM 660 C C . LEU A 1 87 ? 1.411 9.433 -9.869 1.00 95.50 87 LEU A C 1
ATOM 662 O O . LEU A 1 87 ? 2.569 9.838 -9.808 1.00 95.50 87 LEU A O 1
ATOM 666 N N . ILE A 1 88 ? 1.087 8.156 -9.662 1.00 92.62 88 ILE A N 1
ATOM 667 C CA . ILE A 1 88 ? 2.062 7.080 -9.422 1.00 92.62 88 ILE A CA 1
ATOM 668 C C . ILE A 1 88 ? 1.841 5.924 -10.397 1.00 92.62 88 ILE A C 1
ATOM 670 O O . ILE A 1 88 ? 0.784 5.815 -11.022 1.00 92.62 88 ILE A O 1
ATOM 674 N N . HIS A 1 89 ? 2.813 5.021 -10.518 1.00 91.56 89 HIS A N 1
ATOM 675 C CA . HIS A 1 89 ? 2.591 3.763 -11.228 1.00 91.56 89 HIS A CA 1
ATOM 676 C C . HIS A 1 89 ? 1.524 2.909 -10.5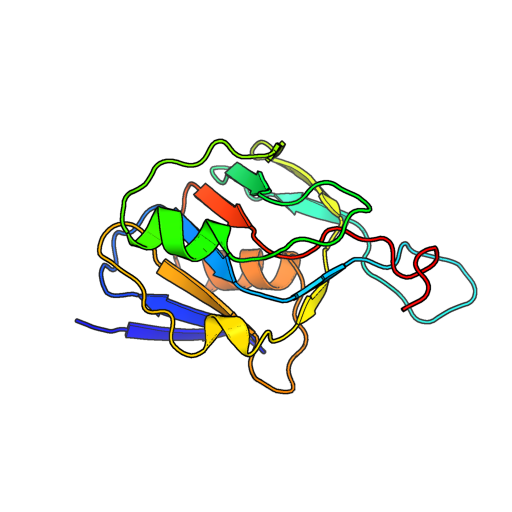26 1.00 91.56 89 HIS A C 1
ATOM 678 O O . HIS A 1 89 ? 1.464 2.829 -9.298 1.00 91.56 89 HIS A O 1
ATOM 684 N N . ASP A 1 90 ? 0.692 2.225 -11.314 1.00 91.38 90 ASP A N 1
ATOM 685 C CA . ASP A 1 90 ? -0.327 1.294 -10.816 1.00 91.38 90 ASP A CA 1
ATOM 686 C C . ASP A 1 90 ? 0.298 -0.057 -10.420 1.00 91.38 90 ASP A C 1
ATOM 688 O O . ASP A 1 90 ? -0.001 -1.101 -11.010 1.0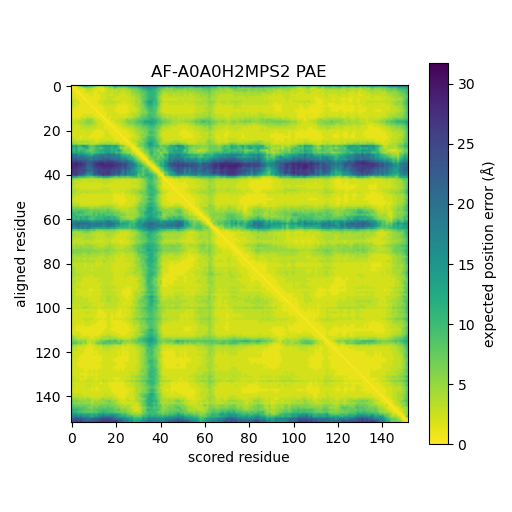0 91.38 90 ASP A O 1
ATOM 692 N N . TYR A 1 91 ? 1.227 -0.025 -9.456 1.00 90.75 91 TYR A N 1
ATOM 693 C CA . TYR A 1 91 ? 2.054 -1.166 -9.058 1.00 90.75 91 TYR A CA 1
ATOM 694 C C . TYR A 1 91 ? 1.216 -2.433 -8.866 1.00 90.75 91 TYR A C 1
ATOM 696 O O . TYR A 1 91 ? 0.198 -2.426 -8.173 1.00 90.75 91 TYR A O 1
ATOM 704 N N . SER A 1 92 ? 1.648 -3.522 -9.505 1.00 90.56 92 SER A N 1
ATOM 705 C CA . SER A 1 92 ? 1.058 -4.843 -9.301 1.00 90.56 92 SER A CA 1
ATOM 706 C C . SER A 1 92 ? 1.482 -5.367 -7.939 1.00 90.56 92 SER A C 1
ATOM 708 O O . SER A 1 92 ? 2.655 -5.284 -7.579 1.00 90.56 92 SER A O 1
ATOM 710 N N . LEU A 1 93 ? 0.536 -5.966 -7.236 1.00 91.94 93 LEU A N 1
ATOM 711 C CA . LEU A 1 93 ? 0.675 -6.536 -5.910 1.00 91.94 93 LEU A CA 1
ATOM 712 C C . LEU A 1 93 ? 0.381 -8.031 -6.009 1.00 91.94 93 LEU A C 1
ATOM 714 O O . LEU A 1 93 ? -0.631 -8.437 -6.587 1.00 91.94 93 LEU A O 1
ATOM 718 N N . SER A 1 94 ? 1.254 -8.850 -5.443 1.00 92.06 94 SER A N 1
ATOM 719 C CA . SER A 1 94 ? 1.063 -10.295 -5.351 1.00 92.06 94 SER A CA 1
ATOM 720 C C . SER A 1 94 ? 1.319 -10.782 -3.939 1.00 92.06 94 SER A C 1
ATOM 722 O O . SER A 1 94 ? 1.994 -10.126 -3.141 1.00 92.06 94 SER A O 1
ATOM 724 N N . HIS A 1 95 ? 0.768 -11.946 -3.632 1.00 92.94 95 HIS A N 1
ATOM 725 C CA . HIS A 1 95 ? 0.978 -12.597 -2.354 1.00 92.94 95 HIS A CA 1
ATOM 726 C C . HIS A 1 95 ? 2.470 -12.753 -2.028 1.00 92.94 95 HIS A C 1
ATOM 728 O O . HIS A 1 95 ? 3.287 -12.967 -2.924 1.00 92.94 95 HIS A O 1
ATOM 734 N N . ASN A 1 96 ? 2.810 -12.617 -0.746 1.00 89.81 96 ASN A N 1
ATOM 735 C CA . ASN A 1 96 ? 4.141 -12.875 -0.215 1.00 89.81 96 ASN A CA 1
ATOM 736 C C . ASN A 1 96 ? 3.999 -13.694 1.081 1.00 89.81 96 ASN A C 1
ATOM 738 O O . ASN A 1 96 ? 3.590 -13.113 2.093 1.00 89.81 96 ASN A O 1
ATOM 742 N N . PRO A 1 97 ? 4.376 -14.988 1.067 1.00 90.44 97 PRO A N 1
ATOM 743 C CA . PRO A 1 97 ? 4.245 -15.878 2.222 1.00 90.44 97 PRO A CA 1
ATOM 744 C C . PRO A 1 97 ? 4.968 -15.385 3.482 1.00 90.44 97 PRO A C 1
ATOM 746 O O . PRO A 1 97 ? 4.570 -15.712 4.599 1.00 90.44 97 PRO A O 1
ATOM 749 N N . LEU A 1 98 ? 6.004 -14.543 3.333 1.00 88.56 98 LEU A N 1
ATOM 750 C CA . LEU A 1 98 ? 6.726 -13.932 4.457 1.00 88.56 98 LEU A CA 1
ATOM 751 C C . LEU A 1 98 ? 5.782 -13.199 5.423 1.00 88.56 98 LEU A C 1
ATOM 753 O O . LEU A 1 98 ? 6.058 -13.110 6.617 1.00 88.56 98 LEU A O 1
ATOM 757 N N . PHE A 1 99 ? 4.680 -12.651 4.908 1.00 90.31 99 PHE A N 1
ATOM 758 C CA . PHE A 1 99 ? 3.774 -11.813 5.680 1.00 90.31 99 PHE A CA 1
ATOM 759 C C . PHE A 1 99 ? 2.567 -12.559 6.244 1.00 90.31 99 PHE A C 1
ATOM 761 O O . PHE A 1 99 ? 1.753 -11.931 6.918 1.00 90.31 99 PHE A O 1
ATOM 768 N N . ASP A 1 100 ? 2.411 -13.864 6.029 1.00 91.75 100 ASP A N 1
ATOM 769 C CA . ASP A 1 100 ? 1.185 -14.590 6.397 1.00 91.75 100 ASP A CA 1
ATOM 770 C C . ASP A 1 100 ? 0.898 -14.560 7.894 1.00 91.75 100 ASP A C 1
ATOM 772 O O . ASP A 1 100 ? -0.234 -14.298 8.317 1.00 91.75 100 ASP A O 1
ATOM 776 N N . SER A 1 101 ? 1.947 -14.693 8.701 1.00 91.94 101 SER A N 1
ATOM 777 C CA . SER A 1 101 ? 1.865 -14.650 10.160 1.00 91.94 101 SER A CA 1
ATOM 778 C C . SER A 1 101 ? 1.603 -13.249 10.726 1.00 91.94 101 SER A C 1
ATOM 780 O O . SER A 1 101 ? 1.179 -13.135 11.876 1.00 91.94 101 SER A O 1
ATOM 782 N N . TYR A 1 102 ? 1.796 -12.181 9.942 1.00 93.81 102 TYR A N 1
ATOM 783 C CA . TYR A 1 102 ? 1.727 -10.806 10.443 1.00 93.81 102 TYR A CA 1
ATOM 784 C C . TYR A 1 102 ? 0.290 -10.442 10.817 1.00 93.81 102 TYR A C 1
ATOM 786 O O . TYR A 1 102 ? -0.655 -10.757 10.084 1.00 93.81 102 TYR A O 1
ATOM 794 N N . LYS A 1 103 ? 0.125 -9.745 11.943 1.00 95.19 103 LYS A N 1
ATOM 795 C CA . LYS A 1 103 ? -1.176 -9.319 12.471 1.00 95.19 103 LYS A CA 1
ATOM 796 C C . LYS A 1 103 ? -1.249 -7.793 12.567 1.00 95.19 103 LYS A C 1
ATOM 798 O O . LYS A 1 103 ? -0.223 -7.164 12.829 1.00 95.19 103 LYS A O 1
ATOM 803 N N . PRO A 1 104 ? -2.433 -7.196 12.339 1.00 96.25 104 PRO A N 1
ATOM 804 C CA . PRO A 1 104 ? -2.633 -5.771 12.574 1.00 96.25 104 PRO A CA 1
ATOM 805 C C . PRO A 1 104 ? -2.492 -5.455 14.064 1.00 96.25 104 PRO A C 1
ATOM 807 O O . PRO A 1 104 ? -2.639 -6.333 14.918 1.00 96.25 104 PRO A O 1
ATOM 810 N N . ASN A 1 105 ? -2.244 -4.188 14.373 1.00 95.69 105 ASN A N 1
ATOM 811 C CA . ASN A 1 105 ? -2.203 -3.685 15.743 1.00 95.69 105 ASN A CA 1
ATOM 812 C C . ASN A 1 105 ? -3.075 -2.424 15.867 1.00 95.69 105 ASN A C 1
ATOM 814 O O . ASN A 1 105 ? -3.802 -2.066 14.943 1.00 95.69 105 ASN A O 1
ATOM 818 N N . ASN A 1 106 ? -3.038 -1.751 17.019 1.00 94.81 106 ASN A N 1
ATOM 819 C CA . ASN A 1 106 ? -3.885 -0.576 17.253 1.00 94.81 106 ASN A CA 1
ATOM 820 C C . ASN A 1 106 ? -3.540 0.627 16.355 1.00 94.81 106 ASN A C 1
ATOM 822 O O . ASN A 1 106 ? -4.372 1.522 16.207 1.00 94.81 106 ASN A O 1
ATOM 826 N N . THR A 1 107 ? -2.342 0.647 15.769 1.00 95.38 107 THR A N 1
ATOM 827 C CA . THR A 1 107 ? -1.841 1.739 14.923 1.00 95.38 107 THR A CA 1
ATOM 828 C C . THR A 1 107 ? -2.024 1.437 13.440 1.00 95.38 107 THR A C 1
ATOM 830 O O . THR A 1 107 ? -2.366 2.331 12.669 1.00 95.38 107 THR A O 1
ATOM 833 N N . TYR A 1 108 ? -1.779 0.188 13.043 1.00 96.88 108 TYR A N 1
ATOM 834 C CA . TYR A 1 108 ? -1.709 -0.223 11.651 1.00 96.88 108 TYR A CA 1
ATOM 835 C C . TYR A 1 108 ? -2.681 -1.353 11.342 1.00 96.88 108 TYR A C 1
ATOM 837 O O . TYR A 1 108 ? -2.566 -2.465 11.872 1.00 96.88 108 TYR A O 1
ATOM 845 N N . ASP A 1 109 ? -3.550 -1.087 10.375 1.00 97.69 109 ASP A N 1
ATOM 846 C CA . ASP A 1 109 ? -4.221 -2.140 9.629 1.00 97.69 109 ASP A CA 1
ATOM 847 C C . ASP A 1 109 ? -3.253 -2.765 8.612 1.00 97.69 109 ASP A C 1
ATOM 849 O O . ASP A 1 109 ? -2.248 -2.159 8.222 1.00 97.69 109 ASP A O 1
ATOM 853 N N . LEU A 1 110 ? -3.557 -3.979 8.149 1.00 97.50 110 LEU A N 1
ATOM 854 C CA . LEU A 1 110 ? -2.756 -4.667 7.132 1.00 97.50 110 LEU A CA 1
ATOM 855 C C . LEU A 1 110 ? -3.578 -4.944 5.881 1.00 97.50 110 LEU A C 1
ATOM 857 O O . LEU A 1 110 ? -4.684 -5.470 5.977 1.00 97.50 110 LEU A O 1
ATOM 861 N N . ILE A 1 111 ? -2.988 -4.680 4.717 1.00 97.56 111 ILE A N 1
ATOM 862 C CA . ILE A 1 111 ? -3.476 -5.115 3.409 1.00 97.56 111 ILE A CA 1
ATOM 863 C C . ILE A 1 111 ? -2.529 -6.189 2.881 1.00 97.56 111 ILE A C 1
ATOM 865 O O . ILE A 1 111 ? -1.340 -5.935 2.683 1.00 97.56 111 ILE A O 1
ATOM 869 N N . LYS A 1 112 ? -3.072 -7.377 2.614 1.00 96.31 112 LYS A N 1
ATOM 870 C CA . LYS A 1 112 ? -2.380 -8.501 1.969 1.00 96.31 112 LYS A CA 1
ATOM 871 C C . LYS A 1 112 ? -3.116 -8.908 0.696 1.00 96.31 112 LYS A C 1
ATOM 873 O O . LYS A 1 112 ? -4.293 -8.593 0.520 1.00 96.31 112 LYS A O 1
ATOM 878 N N . VAL A 1 113 ? -2.427 -9.637 -0.175 1.00 95.94 113 VAL A N 1
ATOM 879 C CA . VAL A 1 113 ? -3.022 -10.253 -1.370 1.00 95.94 113 VAL A CA 1
ATOM 880 C C . VAL A 1 113 ? -3.257 -11.740 -1.094 1.00 95.94 113 VAL A C 1
ATOM 882 O O . VAL A 1 113 ? -2.407 -12.388 -0.477 1.00 95.94 113 VAL A O 1
ATOM 885 N N . SER A 1 114 ? -4.408 -12.271 -1.515 1.00 94.25 114 SER A N 1
ATOM 886 C CA . SER A 1 114 ? -4.727 -13.705 -1.432 1.00 94.25 114 SER A CA 1
ATOM 887 C C . SER A 1 114 ? -3.681 -14.559 -2.161 1.00 94.25 114 SER A C 1
ATOM 889 O O . SER A 1 114 ? -3.117 -14.089 -3.146 1.00 94.25 114 SER A O 1
ATOM 891 N N . SER A 1 115 ? -3.453 -15.799 -1.710 1.00 90.19 115 SER A N 1
ATOM 892 C CA . SER A 1 115 ? -2.379 -16.711 -2.166 1.00 90.19 115 SER A CA 1
ATOM 893 C C . SER A 1 115 ? -2.176 -16.751 -3.683 1.00 90.19 115 SER A C 1
ATOM 895 O O . SER A 1 115 ? -1.066 -16.553 -4.167 1.00 90.19 115 SER A O 1
ATOM 897 N N . ASP A 1 116 ? -3.266 -16.910 -4.432 1.00 86.06 116 ASP A N 1
ATOM 898 C CA . ASP A 1 116 ? -3.257 -17.040 -5.897 1.00 86.06 116 ASP A CA 1
ATOM 899 C C . ASP A 1 116 ? -3.705 -15.749 -6.604 1.00 86.06 116 ASP A C 1
ATOM 901 O O . ASP A 1 116 ? -3.965 -15.703 -7.808 1.00 86.06 116 ASP A O 1
ATOM 905 N N . GLY A 1 117 ? -3.834 -14.674 -5.829 1.00 87.88 117 GLY A N 1
ATOM 906 C CA . GLY A 1 117 ? -4.363 -13.397 -6.260 1.00 87.88 117 GLY A CA 1
ATOM 907 C C . GLY A 1 117 ? -3.309 -12.475 -6.862 1.00 87.88 117 GLY A C 1
ATOM 908 O O . GLY A 1 117 ? -2.135 -12.461 -6.488 1.00 87.88 117 GLY A O 1
ATOM 909 N N . LYS A 1 118 ? -3.778 -11.610 -7.760 1.00 90.56 118 LYS A N 1
ATOM 910 C CA . LYS A 1 118 ? -3.073 -10.389 -8.163 1.00 90.56 118 LYS A CA 1
ATOM 911 C C . LYS A 1 118 ? -3.981 -9.193 -7.934 1.00 90.56 118 LYS A C 1
ATOM 913 O O . LYS A 1 118 ? -5.172 -9.251 -8.236 1.00 90.56 118 LYS A O 1
ATOM 918 N N . ALA A 1 119 ? -3.417 -8.122 -7.408 1.00 93.50 119 ALA A N 1
ATOM 919 C CA . ALA A 1 119 ? -4.091 -6.845 -7.235 1.00 93.50 119 ALA A CA 1
ATOM 920 C C . ALA A 1 119 ? -3.201 -5.722 -7.768 1.00 93.50 119 ALA A C 1
ATOM 922 O O . ALA A 1 119 ? -2.056 -5.951 -8.155 1.00 93.50 119 ALA A O 1
ATOM 923 N N . HIS A 1 120 ? -3.729 -4.510 -7.794 1.00 93.75 120 HIS A N 1
ATOM 924 C CA . HIS A 1 120 ? -2.991 -3.310 -8.159 1.00 93.75 120 HIS A CA 1
ATOM 925 C C . HIS A 1 120 ? -3.229 -2.186 -7.147 1.00 93.75 120 HIS A C 1
ATOM 927 O O . HIS A 1 120 ? -4.187 -2.231 -6.373 1.00 93.75 120 HIS A O 1
ATOM 933 N N . MET A 1 121 ? -2.397 -1.143 -7.166 1.00 95.19 121 MET A N 1
ATOM 934 C CA . MET A 1 121 ? -2.588 0.033 -6.305 1.00 95.19 121 MET A CA 1
ATOM 935 C C . MET A 1 121 ? -3.968 0.680 -6.475 1.00 95.19 121 MET A C 1
ATOM 937 O O . MET A 1 121 ? -4.593 1.049 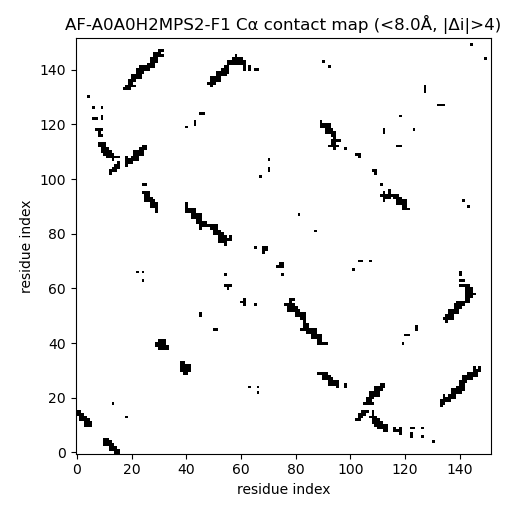-5.482 1.00 95.19 121 MET A O 1
ATOM 941 N N . LYS A 1 122 ? -4.515 0.730 -7.696 1.00 95.62 122 LYS A N 1
ATOM 942 C CA . LYS A 1 122 ? -5.902 1.179 -7.907 1.00 95.62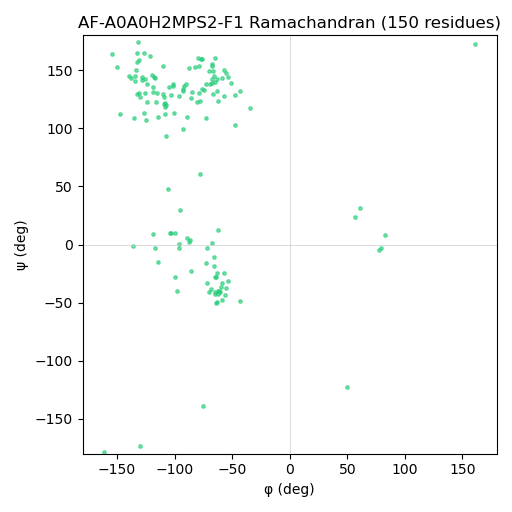 122 LYS A CA 1
ATOM 943 C C . LYS A 1 122 ? -6.940 0.339 -7.157 1.00 95.62 122 LYS A C 1
ATOM 945 O O . LYS A 1 122 ? -7.963 0.873 -6.741 1.00 95.62 122 LYS A O 1
ATOM 950 N N . ASP A 1 123 ? -6.694 -0.963 -6.981 1.00 97.06 123 ASP A N 1
ATOM 951 C CA . ASP A 1 123 ? -7.606 -1.842 -6.247 1.00 97.06 123 ASP A CA 1
ATOM 952 C C . ASP A 1 123 ? -7.551 -1.532 -4.752 1.00 97.06 123 ASP A C 1
ATOM 954 O O . ASP A 1 123 ? -8.579 -1.598 -4.085 1.00 97.06 123 ASP A O 1
ATOM 958 N N . VAL A 1 124 ? -6.382 -1.134 -4.236 1.00 97.88 124 VAL A N 1
ATOM 959 C CA . VAL A 1 124 ? -6.235 -0.665 -2.852 1.00 97.88 124 VAL A CA 1
ATOM 960 C C . VAL A 1 124 ? -7.059 0.599 -2.632 1.00 97.88 124 VAL A C 1
ATOM 962 O O . VAL A 1 124 ? -7.852 0.655 -1.696 1.00 97.88 124 VAL A O 1
ATOM 965 N N . PHE A 1 125 ? -6.930 1.592 -3.513 1.00 98.12 125 PHE A N 1
ATOM 966 C CA . PHE A 1 125 ? -7.699 2.834 -3.401 1.00 98.12 125 PHE A CA 1
ATOM 967 C C . PHE A 1 125 ? -9.208 2.590 -3.514 1.00 98.12 125 PHE A C 1
ATOM 969 O O . PHE A 1 125 ? -9.977 3.116 -2.709 1.00 98.12 125 PHE A O 1
ATOM 976 N N . ALA A 1 126 ? -9.630 1.731 -4.446 1.00 98.12 126 ALA A N 1
ATOM 977 C CA . ALA A 1 126 ? -11.029 1.340 -4.583 1.00 98.12 126 ALA A CA 1
ATOM 978 C C . ALA A 1 126 ? -11.554 0.608 -3.335 1.00 98.12 126 ALA A C 1
ATOM 980 O O . ALA A 1 126 ? -12.671 0.876 -2.899 1.00 98.12 126 ALA A O 1
ATOM 981 N N . ALA A 1 127 ? -10.750 -0.268 -2.722 1.00 98.12 127 ALA A N 1
ATOM 982 C CA . ALA A 1 127 ? -11.124 -0.960 -1.491 1.00 98.12 127 ALA A CA 1
ATOM 983 C C . ALA A 1 127 ? -11.296 0.008 -0.312 1.00 98.12 127 ALA A C 1
ATOM 985 O O . ALA A 1 127 ? -12.259 -0.116 0.444 1.00 98.12 127 ALA A O 1
ATOM 986 N N . ILE A 1 128 ? -10.388 0.981 -0.169 1.00 97.81 128 ILE A N 1
ATOM 987 C CA . ILE A 1 128 ? -10.458 2.022 0.867 1.00 97.81 128 ILE A CA 1
ATOM 988 C C . ILE A 1 128 ? -11.753 2.817 0.730 1.00 97.81 128 ILE A C 1
ATOM 990 O O . ILE A 1 128 ? -12.483 2.974 1.708 1.00 97.81 128 ILE A O 1
ATOM 994 N N . GLN A 1 129 ? -12.070 3.249 -0.491 1.00 97.25 129 GLN A N 1
ATOM 995 C CA . GLN A 1 129 ? -13.293 3.986 -0.776 1.00 97.25 129 GLN A CA 1
ATOM 996 C C . GLN A 1 129 ? -14.547 3.140 -0.516 1.00 97.25 129 GLN A C 1
ATOM 998 O O . GLN A 1 129 ? -15.444 3.590 0.192 1.00 97.25 129 GLN A O 1
ATOM 1003 N N . GLN A 1 130 ? -14.610 1.915 -1.051 1.00 97.69 130 GLN A N 1
ATOM 1004 C CA . GLN A 1 130 ? -15.785 1.047 -0.925 1.00 97.69 130 GLN A CA 1
ATOM 1005 C C . GLN A 1 130 ? -16.105 0.710 0.534 1.00 97.69 130 GLN A C 1
ATOM 1007 O O . GLN A 1 130 ? -17.271 0.671 0.916 1.00 97.69 130 GLN A O 1
ATOM 1012 N N . HIS A 1 131 ? -15.079 0.446 1.344 1.00 96.50 131 HIS A N 1
ATOM 1013 C CA . HIS A 1 131 ? -15.252 0.071 2.748 1.00 96.50 131 HIS A CA 1
ATOM 1014 C C . HIS A 1 131 ? -15.318 1.276 3.696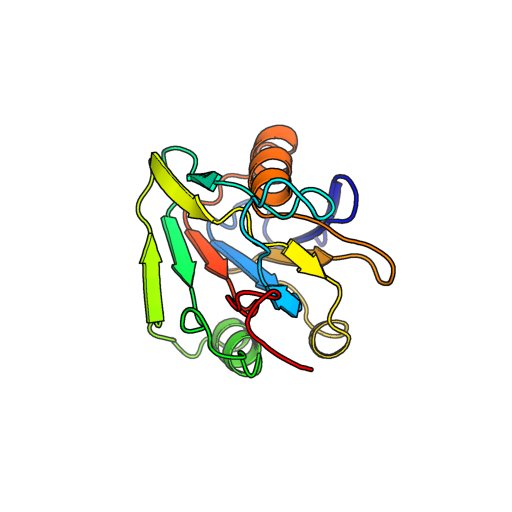 1.00 96.50 131 HIS A C 1
ATOM 1016 O O . HIS A 1 131 ? -15.398 1.079 4.908 1.00 96.50 131 HIS A O 1
ATOM 1022 N N . GLY A 1 132 ? -15.267 2.509 3.176 1.00 95.38 132 GLY A N 1
ATOM 1023 C CA . GLY A 1 132 ? -15.290 3.729 3.987 1.00 95.38 132 GLY A CA 1
ATOM 1024 C C . GLY A 1 132 ? -14.113 3.832 4.964 1.00 95.38 132 GLY A C 1
ATOM 1025 O O . GLY A 1 132 ? -14.267 4.364 6.064 1.00 95.38 132 GLY A O 1
ATOM 1026 N N . LEU A 1 133 ? -12.951 3.283 4.597 1.00 96.25 133 LEU A N 1
ATOM 1027 C CA . LEU A 1 133 ? -11.763 3.267 5.451 1.00 96.25 133 LEU A CA 1
ATOM 1028 C C . LEU A 1 133 ? -11.140 4.667 5.485 1.00 96.25 133 LEU A C 1
ATOM 1030 O O . LEU A 1 133 ? -10.954 5.304 4.451 1.00 96.25 133 LEU A O 1
ATOM 1034 N N . ARG A 1 134 ? -10.806 5.153 6.683 1.00 95.62 134 ARG A N 1
ATOM 1035 C CA . ARG A 1 134 ? -10.394 6.550 6.924 1.00 95.62 134 ARG A CA 1
ATOM 1036 C C . ARG A 1 134 ? -8.875 6.729 6.929 1.00 95.62 134 ARG A C 1
ATOM 1038 O O . ARG A 1 134 ? -8.353 7.582 7.644 1.00 95.62 134 ARG A O 1
ATOM 1045 N N . TYR A 1 135 ? -8.161 5.893 6.180 1.00 98.06 135 TYR A N 1
ATOM 1046 C CA . TYR A 1 135 ? -6.705 5.941 6.153 1.00 98.06 135 TYR A CA 1
ATOM 1047 C C . TYR A 1 135 ? -6.223 7.276 5.585 1.00 98.06 135 TYR A C 1
ATOM 1049 O O . TYR A 1 135 ? -6.678 7.709 4.532 1.00 98.06 135 TYR A O 1
ATOM 1057 N N . LYS A 1 136 ? -5.270 7.892 6.280 1.00 98.00 136 LYS A N 1
ATOM 1058 C CA . LYS A 1 136 ? -4.521 9.073 5.839 1.00 98.00 136 LYS A CA 1
ATOM 1059 C C . LYS A 1 136 ? -3.152 8.692 5.287 1.00 98.00 136 LYS A C 1
ATOM 1061 O O . LYS A 1 136 ? -2.632 9.381 4.415 1.00 98.00 136 LYS A O 1
ATOM 1066 N N . THR A 1 137 ? -2.591 7.576 5.757 1.00 98.06 137 THR A N 1
ATOM 1067 C CA . THR A 1 137 ? -1.262 7.114 5.350 1.00 98.06 137 THR A CA 1
ATOM 1068 C C . THR A 1 137 ? -1.290 5.652 4.929 1.00 98.06 137 THR A C 1
ATOM 1070 O O . THR A 1 137 ? -1.715 4.771 5.677 1.00 98.06 137 THR A O 1
ATOM 1073 N N . ILE A 1 138 ? -0.773 5.382 3.735 1.00 98.12 138 ILE A N 1
ATOM 1074 C CA . ILE A 1 138 ? -0.509 4.032 3.240 1.00 98.12 138 ILE A CA 1
ATOM 1075 C C . ILE A 1 138 ? 1.000 3.833 3.223 1.00 98.12 138 ILE A C 1
ATOM 1077 O O . ILE A 1 138 ? 1.701 4.516 2.481 1.00 98.12 138 ILE A O 1
ATOM 1081 N N . ARG A 1 139 ? 1.509 2.867 3.990 1.00 95.88 139 ARG A N 1
ATOM 1082 C CA . ARG A 1 139 ? 2.925 2.487 3.945 1.00 95.88 139 ARG A CA 1
ATOM 1083 C C . ARG A 1 139 ? 3.094 1.221 3.120 1.00 95.88 139 ARG A C 1
ATOM 1085 O O . ARG A 1 139 ? 2.638 0.141 3.490 1.00 95.88 139 ARG A O 1
ATOM 1092 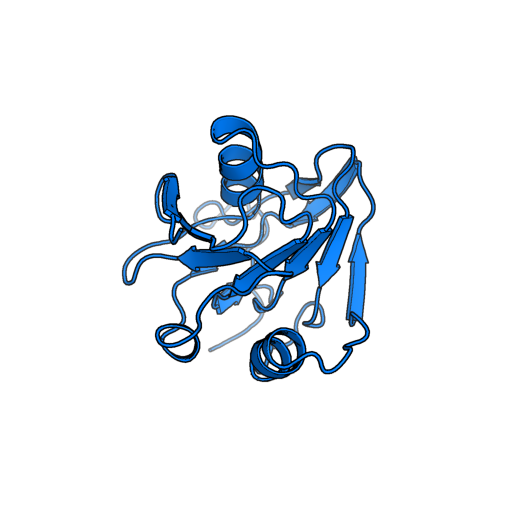N N . SER A 1 140 ? 3.750 1.358 1.983 1.00 94.06 140 SER A N 1
ATOM 1093 C CA . SER A 1 140 ? 3.982 0.279 1.038 1.00 94.06 140 SER A CA 1
ATOM 1094 C C . SER A 1 140 ? 5.316 -0.425 1.288 1.00 94.06 140 SER A C 1
ATOM 1096 O O . SER A 1 140 ? 6.346 0.238 1.440 1.00 94.06 140 SER A O 1
ATOM 1098 N N . PHE A 1 141 ? 5.292 -1.763 1.277 1.00 91.75 141 PHE A N 1
ATOM 1099 C CA . PHE A 1 141 ? 6.469 -2.640 1.379 1.00 91.75 141 PHE A CA 1
ATOM 1100 C C . PHE A 1 141 ? 6.672 -3.539 0.151 1.00 91.75 141 PHE A C 1
ATOM 1102 O O . PHE A 1 141 ? 7.511 -4.437 0.179 1.00 91.75 141 PHE A O 1
ATOM 1109 N N . HIS A 1 142 ? 5.922 -3.319 -0.930 1.00 88.25 142 HIS A N 1
ATOM 1110 C CA . HIS A 1 142 ? 6.109 -4.083 -2.161 1.00 88.25 142 HIS A CA 1
ATOM 1111 C C . HIS A 1 142 ? 7.304 -3.572 -2.973 1.00 88.25 142 HIS A C 1
ATOM 1113 O O . HIS A 1 142 ? 7.671 -2.399 -2.894 1.00 88.25 142 HIS A O 1
ATOM 1119 N N . CYS A 1 143 ? 7.911 -4.436 -3.787 1.00 86.19 143 CYS A N 1
ATOM 1120 C CA . CYS A 1 143 ? 8.971 -4.027 -4.712 1.00 86.19 143 CYS A CA 1
ATOM 1121 C C . CYS A 1 143 ? 8.403 -3.109 -5.806 1.00 86.19 143 CYS A C 1
ATOM 1123 O O . CYS A 1 143 ? 7.335 -3.385 -6.352 1.00 86.19 143 CYS A O 1
ATOM 1125 N N . ARG A 1 144 ? 9.134 -2.053 -6.172 1.00 86.75 144 ARG A N 1
ATOM 1126 C CA . ARG A 1 144 ? 8.752 -1.110 -7.237 1.00 86.75 144 ARG A CA 1
ATOM 1127 C C . ARG A 1 144 ? 9.591 -1.314 -8.500 1.00 86.75 144 ARG A C 1
ATOM 1129 O O . ARG A 1 144 ? 10.138 -0.366 -9.045 1.00 86.75 144 ARG A O 1
ATOM 1136 N N . ILE A 1 145 ? 9.724 -2.563 -8.945 1.00 83.19 145 ILE A N 1
ATOM 1137 C CA . ILE A 1 145 ? 10.572 -2.924 -10.092 1.00 83.19 145 ILE A CA 1
ATOM 1138 C C . ILE A 1 145 ? 9.817 -2.887 -11.421 1.00 83.19 145 ILE A C 1
ATOM 1140 O O . ILE A 1 145 ? 8.691 -3.392 -11.504 1.00 83.19 145 ILE A O 1
ATOM 1144 N N . ASN A 1 146 ? 10.452 -2.357 -12.467 1.00 80.06 146 ASN A N 1
ATOM 1145 C CA . ASN A 1 146 ? 9.994 -2.530 -13.839 1.00 80.06 146 ASN A CA 1
ATOM 1146 C C . ASN A 1 146 ? 10.264 -3.962 -14.338 1.00 80.06 146 ASN A C 1
ATOM 1148 O O . ASN A 1 146 ? 11.390 -4.343 -14.648 1.00 80.06 146 ASN A O 1
ATOM 1152 N N . LYS A 1 147 ? 9.202 -4.752 -14.494 1.00 73.44 147 LYS A N 1
ATOM 1153 C CA . LYS A 1 147 ? 9.272 -6.161 -14.918 1.00 73.44 147 LYS A CA 1
ATOM 1154 C C . LYS A 1 147 ? 9.651 -6.366 -16.392 1.00 73.44 147 LYS A C 1
ATOM 1156 O O . LYS A 1 147 ? 9.704 -7.505 -16.829 1.00 73.44 147 LYS A O 1
ATOM 1161 N N . LEU A 1 148 ? 9.832 -5.303 -17.183 1.00 72.12 148 LEU A N 1
ATOM 1162 C CA . LEU A 1 148 ? 10.370 -5.418 -18.549 1.00 72.12 148 LEU A CA 1
ATOM 1163 C C . LEU A 1 148 ? 11.895 -5.409 -18.591 1.00 72.12 148 LEU A C 1
ATOM 1165 O O . LEU A 1 148 ? 12.467 -5.815 -19.595 1.00 72.12 148 LEU A O 1
ATOM 1169 N N . THR A 1 149 ? 12.529 -4.847 -17.566 1.00 70.69 149 THR A N 1
ATOM 1170 C CA . THR A 1 149 ? 13.976 -4.600 -17.532 1.00 70.69 149 THR A CA 1
ATOM 1171 C 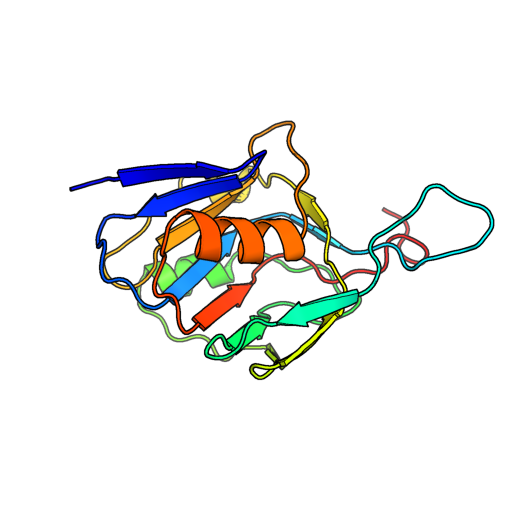C . THR A 1 149 ? 14.667 -5.378 -16.424 1.00 70.69 149 THR A C 1
ATOM 1173 O O . THR A 1 149 ? 15.880 -5.282 -16.287 1.00 70.69 149 THR A O 1
ATOM 1176 N N . TYR A 1 150 ? 13.899 -6.109 -15.620 1.00 64.19 150 TYR A N 1
ATOM 1177 C CA . TYR A 1 150 ? 14.407 -6.978 -14.573 1.00 64.19 150 TYR A CA 1
ATOM 1178 C C . TYR A 1 150 ? 14.203 -8.429 -15.002 1.00 64.19 150 TYR A C 1
ATOM 1180 O O . TYR A 1 150 ? 13.060 -8.882 -15.102 1.00 64.19 150 TYR A O 1
ATOM 1188 N N . ASP A 1 151 ? 15.307 -9.128 -15.255 1.00 53.41 151 ASP A N 1
ATOM 1189 C CA . ASP A 1 151 ? 15.318 -10.583 -15.383 1.00 53.41 151 ASP A CA 1
ATOM 1190 C C . ASP A 1 151 ? 15.285 -11.186 -13.969 1.00 53.41 151 ASP A C 1
ATOM 1192 O O . ASP A 1 151 ? 16.016 -10.740 -13.080 1.00 53.41 151 ASP A O 1
ATOM 1196 N N . PHE A 1 152 ? 14.374 -12.135 -13.747 1.00 55.25 152 PHE A N 1
ATOM 1197 C CA . PHE A 1 152 ? 14.234 -12.880 -12.490 1.00 55.25 152 PHE A CA 1
ATOM 1198 C C . PHE A 1 152 ? 15.001 -14.196 -12.552 1.00 55.25 152 PHE A C 1
ATOM 1200 O O . PHE A 1 152 ? 14.944 -14.844 -13.622 1.00 55.25 152 PHE A O 1
#